Protein AF-A0A7C2TY34-F1 (afdb_monomer)

Secondary structure (DSSP, 8-state):
----------PPPPPHHHHS-HHHHHHHHHHTSTT-HHHHHHHHHHHHH---HHHHHHHHHHHHHHTT--TTSHHHHHHHHHHHHHHT--

Structure (mmCIF, N/CA/C/O backbone):
data_AF-A0A7C2TY34-F1
#
_entry.id   AF-A0A7C2TY34-F1
#
loop_
_atom_site.group_PDB
_atom_site.id
_atom_site.type_symbol
_atom_site.label_atom_id
_atom_site.label_alt_id
_atom_site.label_comp_id
_atom_site.label_asym_id
_atom_site.label_entity_id
_atom_site.label_seq_id
_atom_site.pdbx_PDB_ins_code
_atom_site.Cartn_x
_atom_site.Cartn_y
_atom_site.Cartn_z
_atom_site.occupancy
_atom_site.B_iso_or_equiv
_atom_site.auth_seq_id
_atom_site.auth_comp_id
_atom_site.auth_asym_id
_atom_site.auth_atom_id
_atom_site.pdbx_PDB_model_num
ATOM 1 N N . MET A 1 1 ? -38.020 4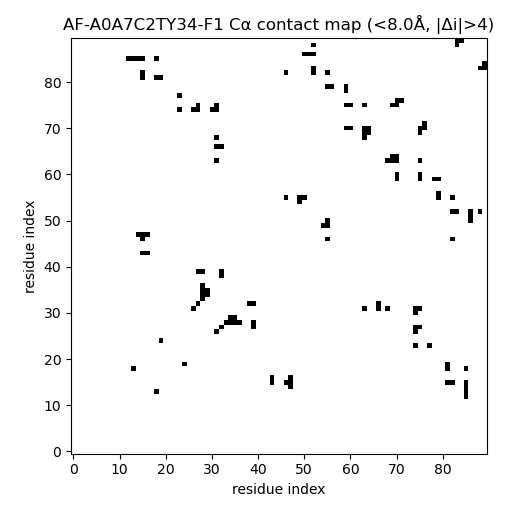.473 32.697 1.00 47.81 1 MET A N 1
ATOM 2 C CA . MET A 1 1 ? -37.386 3.279 32.106 1.00 47.81 1 MET A CA 1
ATOM 3 C C . MET A 1 1 ? -36.294 3.799 31.192 1.00 47.81 1 MET A C 1
ATOM 5 O O . MET A 1 1 ? -36.615 4.554 30.288 1.00 47.81 1 MET A O 1
ATOM 9 N N . MET A 1 2 ? -35.024 3.563 31.520 1.00 46.91 2 MET A N 1
ATOM 10 C CA . MET A 1 2 ? -33.914 3.978 30.660 1.00 46.91 2 MET A CA 1
ATOM 11 C C . MET A 1 2 ? -33.722 2.883 29.615 1.00 46.91 2 MET A C 1
ATOM 13 O O . MET A 1 2 ? -33.355 1.766 29.964 1.00 46.91 2 MET A O 1
ATOM 17 N N . GLU A 1 3 ? -34.041 3.183 28.360 1.00 47.62 3 GLU A N 1
ATOM 18 C CA . GLU A 1 3 ? -33.742 2.302 27.235 1.00 47.62 3 GLU A CA 1
ATOM 19 C C . GLU A 1 3 ? -32.232 2.348 26.989 1.00 47.62 3 GLU A C 1
ATOM 21 O O . GLU A 1 3 ? -31.690 3.310 26.443 1.00 47.62 3 GLU A O 1
ATOM 26 N N . THR A 1 4 ? -31.529 1.315 27.442 1.00 51.81 4 THR A N 1
ATOM 27 C CA . THR A 1 4 ? -30.157 1.037 27.033 1.00 51.81 4 THR A CA 1
ATOM 28 C C . THR A 1 4 ? -30.169 0.730 25.539 1.00 51.81 4 THR A C 1
ATOM 30 O O . THR A 1 4 ? -30.541 -0.363 25.114 1.00 51.81 4 THR A O 1
ATOM 33 N N . LYS A 1 5 ? -29.782 1.714 24.716 1.00 51.34 5 LYS A N 1
ATOM 34 C CA . LYS A 1 5 ? -29.399 1.469 23.323 1.00 51.34 5 LYS A CA 1
ATOM 35 C C . LYS A 1 5 ? -28.284 0.428 23.341 1.00 51.34 5 LYS A C 1
ATOM 37 O O . LYS A 1 5 ? -27.174 0.729 23.763 1.00 51.34 5 LYS A O 1
ATOM 42 N N . LEU A 1 6 ? -28.611 -0.789 22.917 1.00 51.38 6 LEU A N 1
ATOM 43 C CA . LEU A 1 6 ? -27.647 -1.821 22.563 1.00 51.38 6 LEU A CA 1
ATOM 44 C C . LEU A 1 6 ? -26.685 -1.208 21.541 1.00 51.38 6 LEU A C 1
ATOM 46 O O . LEU A 1 6 ? -27.061 -0.998 20.386 1.00 51.38 6 LEU A O 1
ATOM 50 N N . GLU A 1 7 ? -25.477 -0.861 21.983 1.00 60.72 7 GLU A N 1
ATOM 51 C CA . GLU A 1 7 ? -24.358 -0.566 21.097 1.00 60.72 7 GLU A CA 1
ATOM 52 C C . GLU A 1 7 ? -24.169 -1.806 20.225 1.00 60.72 7 GLU A C 1
ATOM 54 O O . GLU A 1 7 ? -23.716 -2.854 20.688 1.00 60.72 7 GLU A O 1
ATOM 59 N N . GLN A 1 8 ? -24.617 -1.727 18.970 1.00 59.56 8 GLN A N 1
ATOM 60 C CA . GLN A 1 8 ? -24.284 -2.741 17.983 1.00 59.56 8 GLN A CA 1
ATOM 61 C C . GLN A 1 8 ? -22.757 -2.869 17.976 1.00 59.56 8 GLN A C 1
ATOM 63 O O . GLN A 1 8 ? -22.086 -1.832 17.977 1.00 59.56 8 GLN A O 1
ATOM 68 N N . PRO A 1 9 ? -22.193 -4.090 17.988 1.00 51.88 9 PRO A N 1
ATOM 69 C CA . PRO A 1 9 ? -20.753 -4.238 17.888 1.00 51.88 9 PRO A CA 1
ATOM 70 C C . PRO A 1 9 ? -20.326 -3.551 16.593 1.00 51.88 9 PRO A C 1
ATOM 72 O O . PRO A 1 9 ? -20.761 -3.940 15.507 1.00 51.88 9 PRO A O 1
ATOM 75 N N . LEU A 1 10 ? -19.546 -2.474 16.725 1.00 64.75 10 LEU A N 1
ATOM 76 C CA . LEU A 1 10 ? -18.917 -1.799 15.598 1.00 64.75 10 LEU A CA 1
ATOM 77 C C . LEU A 1 10 ? -18.201 -2.889 14.804 1.00 64.75 10 LEU A C 1
ATOM 79 O O . LEU A 1 10 ? -17.309 -3.552 15.338 1.00 64.75 10 LEU A O 1
ATOM 83 N N . ALA A 1 11 ? -18.652 -3.134 13.572 1.00 64.44 11 ALA A N 1
ATOM 84 C CA . ALA A 1 11 ? -17.991 -4.083 12.692 1.00 64.44 11 ALA A CA 1
ATOM 85 C C . ALA A 1 11 ? -16.488 -3.755 12.664 1.00 64.44 11 ALA A C 1
ATOM 87 O O . ALA A 1 11 ? -16.135 -2.567 12.697 1.00 64.44 11 ALA A O 1
ATOM 88 N N . PRO A 1 12 ? -15.602 -4.767 12.647 1.00 66.62 12 PRO A N 1
ATOM 89 C CA . PRO A 1 12 ? -14.177 -4.504 12.558 1.00 66.62 12 PRO A CA 1
ATOM 90 C C . PRO A 1 12 ? -13.911 -3.612 11.337 1.00 66.62 12 PRO A C 1
ATOM 92 O O . PRO A 1 12 ? -14.598 -3.753 10.319 1.00 66.62 12 PRO A O 1
ATOM 95 N N . PRO A 1 13 ? -12.966 -2.661 11.434 1.00 68.19 13 PRO A N 1
ATOM 96 C CA . PRO 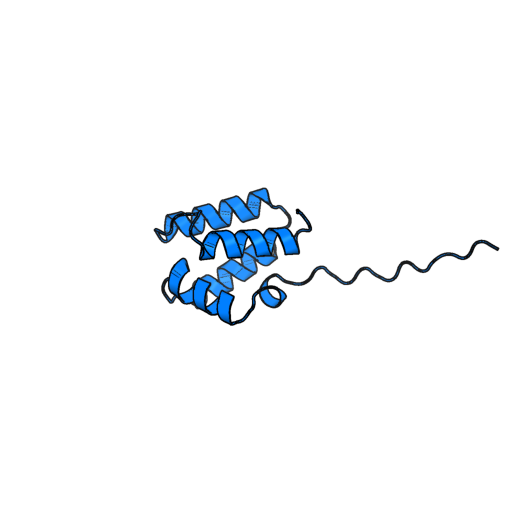A 1 13 ? -12.616 -1.834 10.292 1.00 68.19 13 PRO A CA 1
ATOM 97 C C . PRO A 1 13 ? -12.237 -2.740 9.110 1.00 68.19 13 PRO A C 1
ATOM 99 O O . PRO A 1 13 ? -11.601 -3.774 9.329 1.00 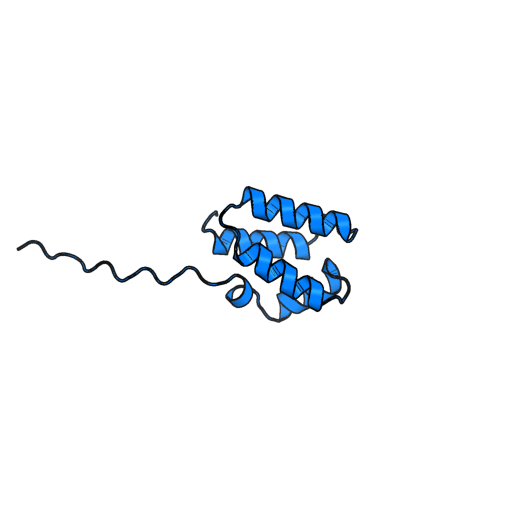68.19 13 PRO A O 1
ATOM 102 N N . PRO A 1 14 ? -12.637 -2.381 7.877 1.00 80.94 14 PRO A N 1
ATOM 103 C CA . PRO A 1 14 ? -12.344 -3.196 6.708 1.00 80.94 14 PRO A CA 1
ATOM 104 C C . PRO A 1 14 ? -10.833 -3.334 6.529 1.00 80.94 14 PRO A C 1
ATOM 106 O O . PRO A 1 14 ? -10.074 -2.387 6.778 1.00 80.94 14 PRO A O 1
ATOM 109 N N . SER A 1 15 ? -10.410 -4.501 6.058 1.00 88.44 15 SER A N 1
ATOM 110 C CA . SER A 1 15 ? -9.028 -4.719 5.643 1.00 88.44 15 SER A CA 1
ATOM 111 C C . SER A 1 15 ? -8.680 -3.809 4.464 1.00 88.44 15 SER A C 1
ATOM 113 O O . SER A 1 15 ? -9.522 -3.420 3.648 1.00 88.44 15 SER A O 1
ATOM 115 N N . LEU A 1 16 ? -7.403 -3.475 4.332 1.00 92.38 16 LEU A N 1
ATOM 116 C CA . LEU A 1 16 ? -6.882 -2.695 3.221 1.00 92.38 16 LEU A CA 1
ATOM 117 C C . LEU A 1 16 ? -7.161 -3.383 1.880 1.00 92.38 16 LEU A C 1
ATOM 119 O O . LEU A 1 16 ? -7.496 -2.702 0.911 1.00 92.38 16 LEU A O 1
ATOM 123 N N . ARG A 1 17 ? -7.080 -4.720 1.839 1.00 91.50 17 ARG A N 1
ATOM 124 C CA . ARG A 1 17 ? -7.402 -5.525 0.650 1.00 91.50 17 ARG A CA 1
ATOM 125 C C . ARG A 1 17 ? -8.849 -5.315 0.198 1.00 91.50 17 ARG A C 1
ATOM 127 O O . ARG A 1 17 ? -9.075 -5.106 -0.985 1.00 91.50 17 ARG A O 1
ATOM 134 N N . GLU A 1 18 ? -9.812 -5.276 1.119 1.00 90.69 18 GLU A N 1
ATOM 135 C CA . GLU A 1 18 ? -11.226 -5.016 0.789 1.00 90.69 18 GLU A CA 1
ATOM 136 C C . GLU A 1 18 ? -11.469 -3.596 0.258 1.00 90.69 18 GLU A C 1
ATOM 138 O O . GLU A 1 18 ? -12.425 -3.352 -0.481 1.00 90.69 18 GLU A O 1
ATOM 143 N N . LEU A 1 19 ? -10.612 -2.639 0.624 1.00 91.56 19 LEU A N 1
ATOM 144 C CA . LEU A 1 19 ? -10.703 -1.260 0.143 1.00 91.56 19 LEU A CA 1
ATOM 145 C C . LEU A 1 19 ? -10.059 -1.062 -1.236 1.00 91.56 19 LEU A C 1
ATOM 147 O O . LEU A 1 19 ? -10.390 -0.091 -1.929 1.00 91.56 19 LEU A O 1
ATOM 151 N N . ILE A 1 20 ? -9.134 -1.937 -1.633 1.00 93.94 20 ILE A N 1
ATOM 152 C CA . ILE A 1 20 ? -8.438 -1.852 -2.915 1.00 93.94 20 ILE A CA 1
ATOM 153 C C . ILE A 1 20 ? -9.317 -2.464 -4.009 1.00 93.94 20 ILE A C 1
ATOM 155 O O . ILE A 1 20 ? -9.610 -3.652 -4.034 1.00 93.94 20 ILE A O 1
ATOM 159 N N . GLN A 1 21 ? -9.722 -1.634 -4.968 1.00 93.31 21 GLN A N 1
ATOM 160 C CA . GLN A 1 21 ? -10.410 -2.104 -6.171 1.00 93.31 21 GLN A CA 1
ATOM 161 C C . GLN A 1 21 ? -9.418 -2.782 -7.127 1.00 93.31 21 GLN A C 1
ATOM 163 O O . GLN A 1 21 ? -8.278 -2.332 -7.243 1.00 93.31 21 GLN A O 1
ATOM 168 N N . ALA A 1 22 ? -9.871 -3.782 -7.890 1.00 92.88 22 ALA A N 1
ATOM 169 C CA . ALA A 1 22 ? -9.029 -4.556 -8.814 1.00 92.88 22 ALA A CA 1
ATOM 170 C C . ALA A 1 22 ? -8.240 -3.691 -9.822 1.00 92.88 22 ALA A C 1
ATOM 172 O O . ALA A 1 22 ? -7.080 -3.956 -10.121 1.00 92.88 22 ALA A O 1
ATOM 173 N N . ASN A 1 23 ? -8.828 -2.599 -10.317 1.00 92.88 23 ASN A N 1
ATOM 174 C CA . ASN A 1 23 ? -8.130 -1.661 -11.202 1.00 92.88 23 ASN A CA 1
ATOM 175 C C . ASN A 1 23 ? -7.021 -0.865 -10.486 1.00 92.88 23 ASN A C 1
ATOM 177 O O . ASN A 1 23 ? -6.043 -0.473 -11.117 1.00 92.88 23 ASN A O 1
ATOM 181 N N . ILE A 1 24 ? -7.175 -0.581 -9.189 1.00 93.62 24 ILE A N 1
ATOM 182 C CA . ILE A 1 24 ? -6.151 0.081 -8.374 1.00 93.62 24 ILE A CA 1
ATOM 183 C C . ILE A 1 24 ? -5.037 -0.910 -8.050 1.00 93.62 24 ILE A C 1
ATOM 185 O O . ILE A 1 24 ? -3.875 -0.536 -8.181 1.00 93.62 24 ILE A O 1
ATOM 189 N N . GLU A 1 25 ? -5.387 -2.145 -7.684 1.00 96.19 25 GLU A N 1
ATOM 190 C CA . GLU A 1 25 ? -4.436 -3.242 -7.477 1.00 96.19 25 GLU A CA 1
ATOM 191 C C . GLU A 1 25 ? -3.525 -3.403 -8.695 1.00 96.19 25 GLU A C 1
ATOM 193 O O . GLU A 1 25 ? -2.311 -3.260 -8.568 1.00 96.19 25 GLU A O 1
ATOM 198 N N . GLN A 1 26 ? -4.102 -3.547 -9.892 1.00 96.19 26 GLN A N 1
ATOM 199 C CA . GLN A 1 26 ? -3.326 -3.687 -11.125 1.00 96.19 26 GLN A CA 1
ATOM 200 C C . GLN A 1 26 ? -2.396 -2.487 -11.372 1.00 96.19 26 GLN A C 1
ATOM 202 O O . GLN A 1 26 ? -1.233 -2.655 -11.725 1.00 96.19 26 GLN A O 1
ATOM 207 N N . ILE A 1 27 ? -2.869 -1.256 -11.134 1.00 95.06 27 ILE A N 1
ATOM 208 C CA . ILE A 1 27 ? -2.038 -0.048 -11.273 1.00 95.06 27 ILE A CA 1
ATOM 209 C C . ILE A 1 27 ? -0.879 -0.043 -10.269 1.00 95.06 27 ILE A C 1
ATOM 211 O O . ILE A 1 27 ? 0.214 0.406 -10.617 1.00 95.06 27 ILE A O 1
ATOM 215 N N . LEU A 1 28 ? -1.110 -0.484 -9.031 1.00 96.19 28 LEU A N 1
ATOM 216 C CA . LEU A 1 28 ? -0.065 -0.576 -8.016 1.00 96.19 28 LEU A CA 1
ATOM 217 C C . LEU A 1 28 ? 0.960 -1.635 -8.421 1.00 96.19 28 LEU A C 1
ATOM 219 O O . LEU A 1 28 ? 2.145 -1.317 -8.460 1.00 96.19 28 LEU A O 1
ATOM 223 N N . ILE A 1 29 ? 0.517 -2.830 -8.810 1.00 97.00 29 ILE A N 1
ATOM 224 C CA . ILE A 1 29 ? 1.401 -3.905 -9.270 1.00 97.00 29 ILE A CA 1
ATOM 225 C C . ILE A 1 29 ? 2.250 -3.425 -10.452 1.00 97.00 29 ILE A C 1
ATOM 227 O O . ILE A 1 29 ? 3.475 -3.426 -10.369 1.00 97.00 29 ILE A O 1
ATOM 231 N N . ASP A 1 30 ? 1.627 -2.911 -11.511 1.00 96.19 30 ASP A N 1
ATOM 232 C CA . ASP A 1 30 ? 2.338 -2.563 -12.744 1.00 96.19 30 ASP A CA 1
ATOM 233 C C . ASP A 1 30 ? 3.235 -1.331 -12.595 1.00 96.19 30 ASP A C 1
ATOM 235 O O . ASP A 1 30 ? 4.350 -1.305 -13.111 1.00 96.19 30 ASP A O 1
ATOM 239 N N . ARG A 1 31 ? 2.75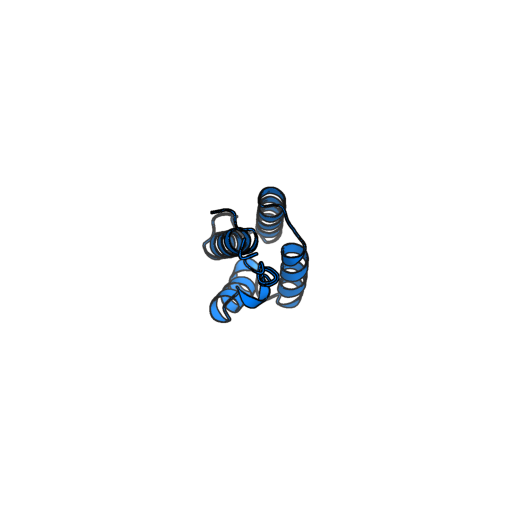4 -0.277 -11.919 1.00 94.19 31 ARG A N 1
ATOM 240 C CA . ARG A 1 31 ? 3.415 1.043 -11.935 1.00 94.19 31 ARG A CA 1
ATOM 241 C C . ARG A 1 31 ? 4.164 1.396 -10.664 1.00 94.19 31 ARG A C 1
ATOM 243 O O . ARG A 1 31 ? 5.031 2.259 -10.721 1.00 94.19 31 ARG A O 1
ATOM 250 N N . PHE A 1 32 ? 3.791 0.814 -9.529 1.00 95.12 32 PHE A N 1
ATOM 251 C CA . PHE A 1 32 ? 4.487 1.042 -8.264 1.00 95.12 32 PHE A CA 1
ATOM 252 C C . PHE A 1 32 ? 5.437 -0.119 -7.965 1.00 95.12 32 PHE A C 1
ATOM 254 O O . PHE A 1 32 ? 6.574 0.114 -7.580 1.00 95.12 32 PHE A O 1
ATOM 261 N N . PHE A 1 33 ? 4.996 -1.357 -8.200 1.00 96.88 33 PHE A N 1
ATOM 262 C CA . PHE A 1 33 ? 5.777 -2.568 -7.954 1.00 96.88 33 PHE A CA 1
ATOM 263 C C . PHE A 1 33 ? 6.504 -3.100 -9.200 1.00 96.88 33 PHE A C 1
ATOM 265 O O . PHE A 1 33 ? 7.299 -4.024 -9.070 1.00 96.88 33 PHE A O 1
ATOM 272 N N . HIS A 1 34 ? 6.317 -2.494 -10.378 1.00 95.94 34 HIS A N 1
ATOM 273 C CA . HIS A 1 34 ? 6.958 -2.894 -11.643 1.00 95.94 34 HIS A CA 1
ATOM 274 C C . HIS A 1 34 ? 6.665 -4.346 -12.062 1.00 95.94 34 HIS A C 1
ATOM 276 O O . HIS A 1 34 ? 7.541 -5.054 -12.551 1.00 95.94 34 HIS A O 1
ATOM 282 N N . GLY A 1 35 ? 5.425 -4.794 -11.859 1.00 96.62 35 GLY A N 1
ATOM 283 C CA . GLY A 1 35 ? 4.968 -6.152 -12.165 1.00 96.62 35 GLY A CA 1
ATOM 284 C C . GLY A 1 35 ? 5.233 -7.174 -11.054 1.00 96.62 35 GLY A C 1
ATOM 285 O O . GLY A 1 35 ? 4.801 -8.319 -11.167 1.00 96.62 35 GLY A O 1
ATOM 286 N N . ASP A 1 36 ? 5.903 -6.780 -9.970 1.00 97.50 36 ASP A N 1
ATOM 287 C CA . ASP A 1 36 ? 6.204 -7.643 -8.824 1.00 97.50 36 ASP A CA 1
ATOM 288 C C . ASP A 1 36 ? 4.984 -7.784 -7.895 1.00 97.50 36 ASP A C 1
ATOM 290 O O . ASP A 1 36 ? 4.843 -7.098 -6.877 1.00 97.50 36 ASP A O 1
ATOM 294 N N . ALA A 1 37 ? 4.063 -8.665 -8.290 1.00 97.06 37 ALA A N 1
ATOM 295 C CA . ALA A 1 37 ? 2.833 -8.933 -7.550 1.00 97.06 37 ALA A CA 1
ATOM 296 C C . ALA A 1 37 ? 3.090 -9.563 -6.168 1.00 97.06 37 ALA A C 1
ATOM 298 O O . ALA A 1 37 ? 2.343 -9.301 -5.227 1.00 97.06 37 ALA A O 1
ATOM 299 N N . GLU A 1 38 ? 4.149 -10.362 -6.018 1.00 97.69 38 GLU A N 1
ATOM 300 C CA . GLU A 1 38 ? 4.485 -11.011 -4.747 1.00 97.69 38 GLU A CA 1
ATOM 301 C C . GLU A 1 38 ? 4.861 -9.974 -3.685 1.00 97.69 38 GLU A C 1
ATOM 303 O O . GLU A 1 38 ? 4.244 -9.926 -2.617 1.00 97.69 38 GLU A O 1
ATOM 308 N N . SER A 1 39 ? 5.796 -9.073 -4.005 1.00 97.31 39 SER A N 1
ATOM 309 C CA . SER A 1 39 ? 6.143 -7.992 -3.084 1.00 97.31 39 SER A CA 1
ATOM 310 C C . SER A 1 39 ? 4.963 -7.065 -2.807 1.00 97.31 39 SER A C 1
ATOM 312 O O . SER A 1 39 ? 4.857 -6.535 -1.702 1.00 97.31 39 SER A O 1
ATOM 314 N N . TYR A 1 40 ? 4.083 -6.850 -3.789 1.00 97.38 40 TYR A N 1
ATOM 315 C CA . TYR A 1 40 ? 2.859 -6.083 -3.580 1.00 97.38 40 TYR A CA 1
ATOM 316 C C . TYR A 1 40 ? 1.994 -6.714 -2.487 1.00 97.38 40 TYR A C 1
ATOM 318 O O . TYR A 1 40 ? 1.630 -6.030 -1.531 1.00 97.38 40 TYR A O 1
ATOM 326 N N . PHE A 1 41 ? 1.699 -8.012 -2.581 1.00 96.50 41 PHE A N 1
ATOM 327 C CA . PHE A 1 41 ? 0.847 -8.684 -1.602 1.00 96.50 41 PHE A CA 1
ATOM 328 C C . PHE A 1 41 ? 1.447 -8.665 -0.196 1.00 96.50 41 PHE A C 1
ATOM 330 O O . PHE A 1 41 ? 0.737 -8.334 0.754 1.00 96.50 41 PHE A O 1
ATOM 337 N N . LEU A 1 42 ? 2.752 -8.927 -0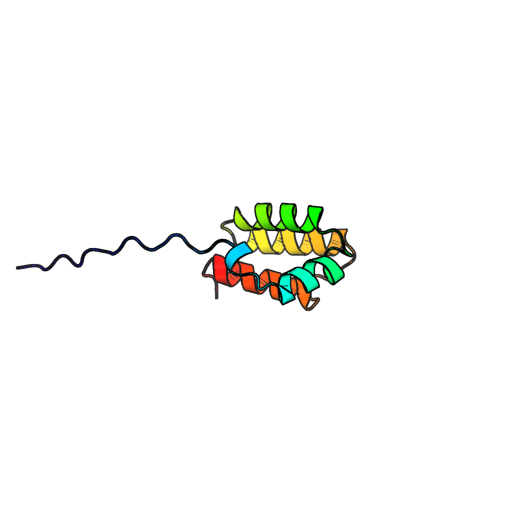.075 1.00 97.19 42 LEU A N 1
ATOM 338 C CA . LEU A 1 42 ? 3.462 -8.840 1.203 1.00 97.19 42 LEU A CA 1
ATOM 339 C C . LEU A 1 42 ? 3.409 -7.422 1.782 1.00 97.19 42 LEU A C 1
ATOM 341 O O . LEU A 1 42 ? 3.135 -7.234 2.966 1.00 97.19 42 LEU A O 1
ATOM 345 N N . PHE A 1 43 ? 3.619 -6.404 0.946 1.00 97.56 43 PHE A N 1
ATOM 346 C CA . PHE A 1 43 ? 3.583 -5.016 1.393 1.00 97.56 43 PHE A CA 1
ATOM 347 C C . PHE A 1 43 ? 2.184 -4.582 1.843 1.00 97.56 43 PHE A C 1
ATOM 349 O O . PHE A 1 43 ? 2.048 -3.894 2.853 1.00 97.56 43 PHE A O 1
ATOM 356 N N . ILE A 1 44 ? 1.133 -5.009 1.136 1.00 96.81 44 ILE A N 1
ATOM 357 C CA . ILE A 1 44 ? -0.253 -4.745 1.539 1.00 96.81 44 ILE A CA 1
ATOM 358 C C . ILE A 1 44 ? -0.578 -5.406 2.881 1.00 96.81 44 ILE A C 1
ATOM 360 O O . ILE A 1 44 ? -1.231 -4.770 3.701 1.00 96.81 44 ILE A O 1
ATOM 364 N N . GLU A 1 45 ? -0.104 -6.624 3.142 1.00 95.50 45 GLU A N 1
ATOM 365 C CA . GLU A 1 45 ? -0.286 -7.290 4.442 1.00 95.5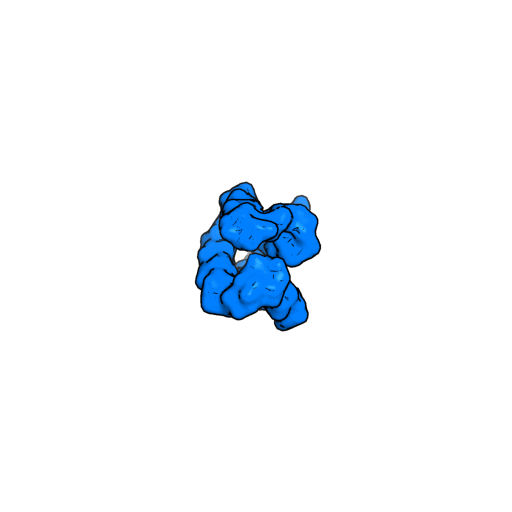0 45 GLU A CA 1
ATOM 366 C C . GLU A 1 45 ? 0.415 -6.548 5.583 1.00 95.50 45 GLU A C 1
ATOM 368 O O . GLU A 1 45 ? -0.180 -6.339 6.643 1.00 95.50 45 GLU A O 1
ATOM 373 N N . ILE A 1 46 ? 1.644 -6.077 5.349 1.00 96.19 46 ILE A N 1
ATOM 374 C CA . ILE A 1 46 ? 2.368 -5.237 6.311 1.00 96.19 46 ILE A CA 1
ATOM 375 C C . ILE A 1 46 ? 1.562 -3.966 6.596 1.00 96.19 46 ILE A C 1
ATOM 377 O O . ILE A 1 46 ? 1.265 -3.678 7.756 1.00 96.19 46 ILE A O 1
ATOM 381 N N . LEU A 1 47 ? 1.142 -3.241 5.554 1.00 96.00 47 LEU A N 1
ATOM 382 C CA . LEU A 1 47 ? 0.358 -2.011 5.694 1.00 96.00 47 LEU A CA 1
ATOM 383 C C . LEU A 1 47 ? -0.998 -2.230 6.384 1.00 96.00 47 LEU A C 1
ATOM 385 O O . LEU A 1 47 ? -1.483 -1.349 7.101 1.00 96.00 47 LEU A O 1
ATOM 389 N N . ASP A 1 48 ? -1.624 -3.389 6.187 1.00 94.56 48 ASP A N 1
ATOM 390 C CA . ASP A 1 48 ? -2.900 -3.730 6.815 1.00 94.56 48 ASP A CA 1
ATOM 391 C C . ASP A 1 48 ? -2.769 -3.877 8.341 1.00 94.56 48 ASP A C 1
ATOM 393 O O . ASP A 1 48 ? -3.665 -3.483 9.093 1.00 94.56 48 ASP A O 1
ATOM 397 N N . SER A 1 49 ? -1.611 -4.337 8.820 1.00 94.19 49 SER A N 1
ATOM 398 C CA . SER A 1 49 ? -1.323 -4.464 10.254 1.00 94.19 49 SER A CA 1
ATOM 399 C C . SER A 1 49 ? -1.087 -3.121 10.968 1.00 94.19 49 SER A C 1
ATOM 401 O O . SER A 1 49 ? -1.281 -3.018 12.184 1.00 94.19 49 SER A O 1
ATOM 403 N N . ILE A 1 50 ? -0.725 -2.071 10.222 1.00 94.44 50 ILE A N 1
ATOM 404 C CA . ILE A 1 50 ? -0.381 -0.760 10.778 1.00 94.44 50 ILE A CA 1
ATOM 405 C C . ILE A 1 50 ? -1.630 -0.028 11.264 1.00 94.44 50 ILE A C 1
ATOM 407 O O . ILE A 1 50 ? -2.680 -0.022 10.612 1.00 94.44 50 ILE A O 1
ATOM 411 N N . LYS A 1 51 ? -1.490 0.640 12.414 1.00 92.19 51 LYS A N 1
ATOM 412 C CA . LYS A 1 51 ? -2.550 1.434 13.058 1.00 92.19 51 LYS A CA 1
ATOM 413 C C . LYS A 1 51 ? -2.276 2.941 13.052 1.00 92.19 51 LYS A C 1
ATOM 415 O O . LYS A 1 51 ? -3.165 3.713 13.396 1.00 92.19 51 LYS A O 1
ATOM 420 N N . SER A 1 52 ? -1.072 3.362 12.664 1.00 94.88 52 SER A N 1
ATOM 421 C CA . SER A 1 52 ? -0.642 4.761 12.633 1.00 94.88 52 SER A CA 1
ATOM 422 C C . SER A 1 52 ? -0.559 5.284 11.199 1.00 94.88 52 SER A C 1
ATOM 424 O O . SER A 1 52 ? 0.061 4.662 10.338 1.00 94.88 52 SER A O 1
ATOM 426 N N . TRP A 1 53 ? -1.163 6.450 10.939 1.00 94.88 53 TRP A N 1
ATOM 427 C CA . TRP A 1 53 ? -1.053 7.105 9.632 1.00 94.88 53 TRP A CA 1
ATOM 428 C C . TRP A 1 53 ? 0.401 7.456 9.306 1.00 94.88 53 TRP A C 1
ATOM 430 O O . TRP A 1 53 ? 0.851 7.190 8.197 1.00 94.88 53 TRP A O 1
ATOM 440 N N . THR A 1 54 ? 1.125 8.020 10.273 1.00 96.38 54 THR A N 1
ATOM 441 C CA . THR A 1 54 ? 2.514 8.454 10.088 1.00 96.38 54 THR A C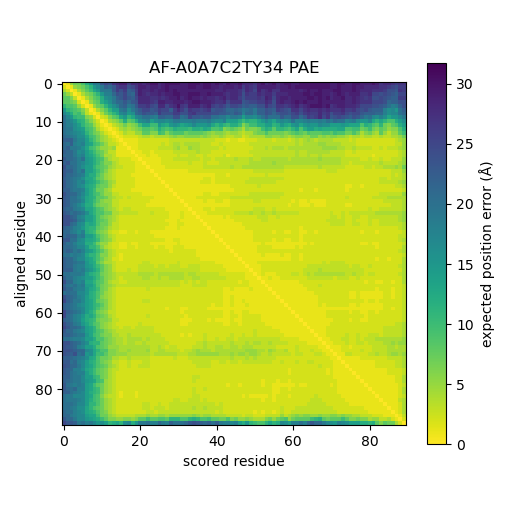A 1
ATOM 442 C C . THR A 1 54 ? 3.414 7.280 9.711 1.00 96.38 54 THR A C 1
ATOM 444 O O . THR A 1 54 ? 4.136 7.363 8.726 1.00 96.38 54 THR A O 1
ATOM 447 N N . GLU A 1 55 ? 3.290 6.160 10.426 1.00 97.12 55 GLU A N 1
ATOM 448 C CA . GLU A 1 55 ? 4.075 4.943 10.172 1.00 97.12 55 GLU A CA 1
ATOM 449 C C . GLU A 1 55 ? 3.779 4.359 8.783 1.00 97.12 55 GLU A C 1
ATOM 451 O O . GLU A 1 55 ? 4.687 4.021 8.026 1.00 97.12 55 GLU A O 1
ATOM 456 N N . ALA A 1 56 ? 2.500 4.290 8.403 1.00 96.94 56 ALA A N 1
ATOM 457 C CA . ALA A 1 56 ? 2.124 3.802 7.083 1.00 96.94 56 ALA A CA 1
ATOM 458 C C . ALA A 1 56 ? 2.595 4.741 5.960 1.00 96.94 56 ALA A C 1
ATOM 460 O O . ALA A 1 56 ? 2.994 4.277 4.894 1.00 96.94 56 ALA A O 1
ATOM 461 N N . GLU A 1 57 ? 2.546 6.060 6.169 1.00 97.31 57 GLU A N 1
ATOM 462 C CA . GLU A 1 57 ? 3.046 7.031 5.197 1.00 97.31 57 GLU A CA 1
ATOM 463 C C . GLU A 1 57 ? 4.560 6.923 5.002 1.00 97.31 57 GLU A C 1
ATOM 465 O O . GLU A 1 57 ? 5.016 6.946 3.855 1.00 97.31 57 GLU A O 1
ATOM 470 N N . GLU A 1 58 ? 5.320 6.789 6.088 1.00 97.62 58 GLU A N 1
ATOM 471 C CA . GLU A 1 58 ? 6.767 6.578 6.047 1.00 97.62 58 GLU A CA 1
ATOM 472 C C . GLU A 1 58 ? 7.108 5.315 5.255 1.00 97.62 58 GLU A C 1
ATOM 474 O O . GLU A 1 58 ? 7.843 5.408 4.272 1.00 97.62 58 GLU A O 1
ATOM 479 N N . LEU A 1 59 ? 6.468 4.182 5.557 1.00 97.56 59 LEU A N 1
ATOM 480 C CA . LEU A 1 59 ? 6.696 2.930 4.828 1.00 97.56 59 LEU A CA 1
ATOM 481 C C . LEU A 1 59 ? 6.341 3.024 3.340 1.00 97.56 59 LEU A C 1
ATOM 483 O O . LEU A 1 59 ? 7.075 2.513 2.496 1.00 97.56 59 LEU A O 1
ATOM 487 N N . ILE A 1 60 ? 5.247 3.706 2.982 1.00 97.31 60 ILE A N 1
ATOM 488 C CA . ILE A 1 60 ? 4.904 3.938 1.569 1.00 97.31 60 ILE A CA 1
ATOM 489 C C . ILE A 1 60 ? 5.976 4.790 0.881 1.00 97.31 60 ILE A C 1
ATOM 491 O O . ILE A 1 60 ? 6.315 4.525 -0.273 1.00 97.31 60 ILE A O 1
ATOM 495 N N . ASN A 1 61 ? 6.498 5.819 1.553 1.00 97.19 61 ASN A N 1
ATOM 496 C CA . ASN A 1 61 ? 7.537 6.679 0.990 1.00 97.19 61 ASN A CA 1
ATOM 497 C C . ASN A 1 61 ? 8.858 5.923 0.812 1.00 97.19 61 ASN A C 1
ATOM 499 O O . ASN A 1 61 ? 9.480 6.047 -0.242 1.00 97.19 61 ASN A O 1
ATOM 503 N N . GLU A 1 62 ? 9.269 5.140 1.808 1.00 97.31 62 GLU A N 1
ATOM 504 C CA . GLU A 1 62 ? 10.478 4.315 1.756 1.00 97.31 62 GLU A CA 1
ATOM 505 C C . GLU A 1 62 ? 10.397 3.280 0.636 1.00 97.31 62 GLU A C 1
ATOM 507 O O . GLU A 1 62 ? 11.316 3.177 -0.177 1.00 97.31 62 GLU A O 1
ATOM 512 N N . GLU A 1 63 ? 9.270 2.574 0.528 1.00 97.38 63 GLU A N 1
ATOM 513 C CA . GLU A 1 63 ? 9.049 1.597 -0.536 1.00 97.38 63 GLU A CA 1
ATOM 514 C C . GLU A 1 63 ? 9.038 2.269 -1.919 1.00 97.38 63 GLU A C 1
ATOM 516 O O . GLU A 1 63 ? 9.625 1.745 -2.868 1.00 97.38 63 GLU A O 1
ATOM 521 N N . ALA A 1 64 ? 8.441 3.461 -2.039 1.00 96.31 64 ALA A N 1
ATOM 522 C CA . ALA A 1 64 ? 8.470 4.234 -3.278 1.00 96.31 64 ALA A CA 1
ATOM 523 C C . ALA A 1 64 ? 9.913 4.601 -3.671 1.00 96.31 64 ALA A C 1
ATOM 525 O O . ALA A 1 64 ? 10.331 4.327 -4.797 1.00 96.31 64 ALA A O 1
ATOM 526 N N . ILE A 1 65 ? 10.702 5.141 -2.733 1.00 95.88 65 ILE A N 1
ATOM 527 C CA . ILE A 1 65 ? 12.114 5.493 -2.950 1.00 95.88 65 ILE A CA 1
ATOM 528 C C . ILE A 1 65 ? 12.921 4.255 -3.351 1.00 95.88 65 ILE A C 1
ATOM 530 O O . ILE A 1 65 ? 13.654 4.301 -4.339 1.00 95.88 65 ILE A O 1
ATOM 534 N N . ARG A 1 66 ? 12.747 3.134 -2.640 1.00 96.06 66 ARG A N 1
ATOM 535 C CA . ARG A 1 66 ? 13.431 1.861 -2.917 1.00 96.06 66 ARG A CA 1
ATOM 536 C C . ARG A 1 66 ? 13.160 1.358 -4.332 1.00 96.06 66 ARG A C 1
ATOM 538 O O . ARG A 1 66 ? 14.051 0.797 -4.965 1.00 96.06 66 ARG A O 1
ATOM 545 N N . ARG A 1 67 ? 11.944 1.570 -4.836 1.00 94.56 67 ARG A N 1
ATOM 546 C CA . ARG A 1 67 ? 11.540 1.187 -6.194 1.00 94.56 67 ARG A CA 1
ATOM 547 C C . ARG A 1 67 ? 11.843 2.250 -7.251 1.00 94.56 67 ARG A C 1
ATOM 549 O O . ARG A 1 67 ? 11.585 2.006 -8.421 1.00 94.56 67 ARG A O 1
ATOM 556 N N . GLY A 1 68 ? 12.391 3.409 -6.884 1.00 94.69 68 GLY A N 1
ATOM 557 C CA . GLY A 1 68 ? 12.633 4.512 -7.820 1.00 94.69 68 GLY A CA 1
ATOM 558 C C . GLY A 1 68 ? 11.352 5.226 -8.274 1.00 94.69 68 GLY A C 1
ATOM 559 O O . GLY A 1 68 ? 11.338 5.890 -9.309 1.00 94.69 68 GLY A O 1
ATOM 560 N N . VAL A 1 69 ? 10.270 5.096 -7.508 1.00 93.75 69 VAL A N 1
ATOM 561 C CA . VAL A 1 69 ? 8.981 5.749 -7.740 1.00 93.75 69 VAL A CA 1
A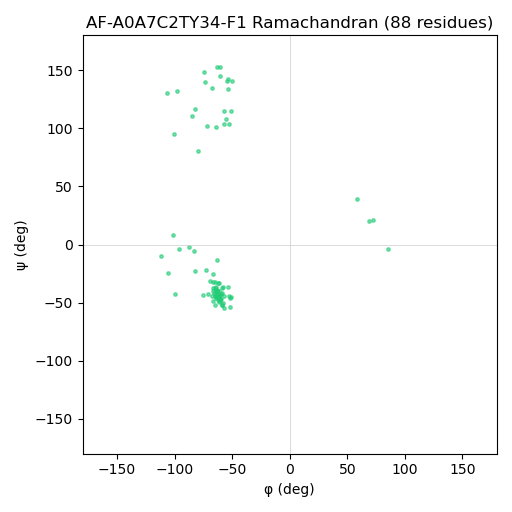TOM 562 C C . VAL A 1 69 ? 8.900 6.996 -6.864 1.00 93.75 69 VAL A C 1
ATOM 564 O O . VAL A 1 69 ? 9.155 6.952 -5.663 1.00 93.75 69 VAL A O 1
ATOM 567 N N . HIS A 1 70 ? 8.509 8.137 -7.432 1.00 93.38 70 HIS A N 1
ATOM 568 C CA . HIS A 1 70 ? 8.350 9.341 -6.618 1.00 93.38 70 HIS A CA 1
ATOM 569 C C . HIS A 1 70 ? 7.163 9.175 -5.633 1.00 93.38 70 HIS A C 1
ATOM 571 O O . HIS A 1 70 ? 6.073 8.767 -6.062 1.00 93.38 70 HIS A O 1
ATOM 577 N N . PRO A 1 71 ? 7.294 9.538 -4.340 1.00 92.00 71 PRO A N 1
ATOM 578 C CA . PRO A 1 71 ? 6.231 9.336 -3.341 1.00 92.00 71 PRO A CA 1
ATOM 579 C C . PRO A 1 71 ? 4.923 10.102 -3.603 1.00 92.00 71 PRO A C 1
ATOM 581 O O . PRO A 1 71 ? 3.894 9.838 -2.982 1.00 92.00 71 PRO A O 1
ATOM 584 N N . THR A 1 72 ? 4.952 11.068 -4.525 1.00 93.94 72 THR A N 1
ATOM 585 C CA . THR A 1 72 ? 3.785 11.858 -4.956 1.00 93.94 72 THR A CA 1
ATOM 586 C C . THR A 1 72 ? 3.195 11.396 -6.290 1.00 93.94 72 THR A C 1
ATOM 588 O O . THR A 1 72 ? 2.312 12.055 -6.839 1.00 93.94 72 THR A O 1
ATOM 591 N N . THR A 1 73 ? 3.652 10.267 -6.839 1.00 93.75 73 THR A N 1
ATOM 592 C CA . THR A 1 73 ? 3.002 9.674 -8.013 1.00 93.75 73 THR A CA 1
ATOM 593 C C . THR A 1 73 ? 1.549 9.306 -7.705 1.00 93.75 73 THR A C 1
ATOM 595 O O . THR A 1 73 ? 1.174 9.012 -6.568 1.00 93.75 73 THR A O 1
ATOM 598 N N . LEU A 1 74 ? 0.706 9.290 -8.740 1.00 93.19 74 LEU A N 1
ATOM 599 C CA . LEU A 1 74 ? -0.707 8.920 -8.611 1.00 93.19 74 LEU A CA 1
ATOM 600 C C . LEU A 1 74 ? -0.933 7.575 -7.885 1.00 93.19 74 LEU A C 1
ATOM 602 O O . LEU A 1 74 ? -1.803 7.544 -7.014 1.00 93.19 74 LEU A O 1
ATOM 606 N N . PRO A 1 75 ? -0.193 6.483 -8.175 1.00 91.81 75 PRO A N 1
ATOM 607 C CA . PRO A 1 75 ? -0.332 5.222 -7.443 1.00 91.81 75 PRO A CA 1
ATOM 608 C C . PRO A 1 75 ? 0.010 5.358 -5.952 1.00 91.81 75 PRO A C 1
ATOM 610 O O . PRO A 1 75 ? -0.779 4.926 -5.113 1.00 91.81 75 PRO A O 1
ATOM 613 N N . ALA A 1 76 ? 1.112 6.038 -5.614 1.00 94.38 76 ALA A N 1
ATOM 614 C CA . ALA A 1 76 ? 1.523 6.272 -4.229 1.00 94.38 76 ALA A CA 1
ATOM 615 C C . ALA A 1 76 ? 0.466 7.074 -3.450 1.00 94.38 76 ALA A C 1
ATOM 617 O O . ALA A 1 76 ? 0.040 6.682 -2.364 1.00 94.38 76 ALA A O 1
ATOM 618 N N . MET A 1 77 ? -0.038 8.163 -4.041 1.00 95.19 77 MET A N 1
ATOM 619 C CA . MET A 1 77 ? -1.097 8.977 -3.436 1.00 95.19 77 MET A CA 1
ATOM 620 C C . MET A 1 77 ? -2.412 8.206 -3.272 1.00 95.19 77 MET A C 1
ATOM 622 O O . MET A 1 77 ? -3.115 8.394 -2.277 1.00 95.19 77 MET A O 1
ATOM 626 N N . LYS A 1 78 ? -2.763 7.329 -4.223 1.00 93.31 78 LYS A N 1
ATOM 627 C CA . LYS A 1 78 ? -3.946 6.465 -4.101 1.00 93.31 78 LYS A CA 1
ATOM 628 C C . LYS A 1 78 ? -3.803 5.496 -2.931 1.00 93.31 78 LYS A C 1
ATOM 630 O O . LYS A 1 78 ? -4.738 5.395 -2.140 1.00 93.31 78 LYS A O 1
ATOM 635 N N . LEU A 1 79 ? -2.649 4.844 -2.792 1.00 94.38 79 LEU A N 1
ATOM 636 C CA . LEU A 1 79 ? -2.377 3.932 -1.680 1.00 94.38 79 LEU A CA 1
ATOM 637 C C . LEU A 1 79 ? -2.461 4.657 -0.330 1.00 94.38 79 LEU A C 1
ATOM 639 O O . LEU A 1 79 ? -3.211 4.244 0.551 1.00 94.38 79 LEU A O 1
ATOM 643 N N . LYS A 1 80 ? -1.807 5.817 -0.216 1.00 95.25 80 LYS A N 1
ATOM 644 C CA . LYS A 1 80 ? -1.902 6.717 0.944 1.00 95.25 80 LYS A CA 1
ATOM 645 C C . LYS A 1 80 ? -3.348 7.051 1.320 1.00 95.25 80 LYS A C 1
ATOM 647 O O . LYS A 1 80 ? -3.737 6.964 2.482 1.00 95.25 80 LYS A O 1
ATOM 652 N N . ARG A 1 81 ? -4.181 7.397 0.335 1.00 94.50 81 ARG A N 1
ATOM 653 C CA . ARG A 1 81 ? -5.597 7.722 0.565 1.00 94.50 81 ARG A CA 1
ATOM 654 C C . ARG A 1 81 ? -6.404 6.527 1.080 1.00 94.50 81 ARG A C 1
ATOM 656 O O . ARG A 1 81 ? -7.288 6.711 1.913 1.00 94.50 81 ARG A O 1
ATOM 663 N N . LEU A 1 82 ? -6.116 5.322 0.591 1.00 94.06 82 LEU A N 1
ATOM 664 C CA . LEU A 1 82 ? -6.775 4.094 1.044 1.00 94.06 82 LEU A CA 1
ATOM 665 C C . LEU A 1 82 ? -6.435 3.782 2.504 1.00 94.06 82 LEU A C 1
ATOM 667 O O . LEU A 1 82 ? -7.338 3.488 3.283 1.00 94.06 82 LEU A O 1
ATOM 671 N N . ILE A 1 83 ? -5.171 3.955 2.898 1.00 94.19 83 ILE A N 1
ATOM 672 C CA . ILE A 1 83 ? -4.742 3.814 4.295 1.00 94.19 83 ILE A CA 1
ATOM 673 C C . ILE A 1 83 ? -5.432 4.833 5.202 1.00 94.19 83 ILE A C 1
ATOM 675 O O . ILE A 1 83 ? -5.976 4.453 6.235 1.00 94.19 83 ILE A O 1
ATOM 679 N N . LYS A 1 84 ? -5.472 6.115 4.813 1.00 92.88 84 LYS A N 1
ATOM 680 C CA . LYS A 1 84 ? -6.200 7.149 5.570 1.00 92.88 84 LYS A CA 1
ATOM 681 C C . LYS A 1 84 ? -7.649 6.751 5.838 1.00 92.88 84 LYS A C 1
ATOM 683 O O . LYS A 1 84 ? -8.128 6.867 6.963 1.00 92.88 84 LYS A O 1
ATOM 688 N N . ARG A 1 85 ? -8.325 6.211 4.817 1.00 91.69 85 ARG A N 1
ATOM 689 C CA . ARG A 1 85 ? -9.701 5.711 4.929 1.00 91.69 85 ARG A CA 1
ATOM 690 C C . ARG A 1 85 ? -9.809 4.517 5.879 1.00 91.69 85 ARG A C 1
ATOM 692 O O . ARG A 1 85 ? -10.713 4.519 6.706 1.00 91.69 85 ARG A O 1
ATOM 699 N N . LYS A 1 86 ? -8.903 3.537 5.783 1.00 91.62 86 LYS A N 1
ATOM 700 C CA . LYS A 1 86 ? -8.833 2.387 6.705 1.00 91.62 86 LYS A CA 1
ATOM 701 C C . LYS A 1 86 ? -8.679 2.835 8.158 1.00 91.62 86 LYS A C 1
ATOM 703 O O . LYS A 1 86 ? -9.341 2.307 9.041 1.00 91.62 86 LYS A O 1
ATOM 708 N N . LEU A 1 87 ? -7.802 3.807 8.394 1.00 90.81 87 LEU A N 1
ATOM 709 C CA . LEU A 1 87 ? -7.468 4.297 9.730 1.00 90.81 87 LEU A CA 1
ATOM 710 C C . LEU A 1 87 ? -8.454 5.348 10.267 1.00 90.81 87 LEU A C 1
ATOM 712 O O . LEU A 1 87 ? -8.327 5.760 11.415 1.00 90.81 87 LEU A O 1
ATOM 716 N N . GLY A 1 88 ? -9.423 5.798 9.463 1.00 89.00 88 GLY A N 1
ATOM 717 C CA . GLY A 1 88 ? -10.388 6.825 9.866 1.00 89.00 88 GLY A CA 1
ATOM 718 C C . GLY A 1 88 ? -9.785 8.225 10.038 1.00 89.00 88 GLY A C 1
ATOM 719 O O . GLY A 1 88 ? -10.381 9.061 10.711 1.00 89.00 88 GLY A O 1
ATOM 720 N N . VAL A 1 89 ? -8.620 8.494 9.439 1.00 84.44 89 VAL A N 1
ATOM 721 C CA . VAL A 1 89 ? -7.931 9.792 9.512 1.00 84.44 89 VAL A CA 1
ATOM 722 C C . VAL A 1 89 ? -8.218 10.544 8.212 1.00 84.44 89 VAL A C 1
ATOM 724 O O . VAL A 1 89 ? -7.584 10.276 7.191 1.00 84.44 89 VAL A O 1
ATOM 727 N N . MET A 1 90 ? -9.230 11.417 8.211 1.00 63.25 90 MET A N 1
ATOM 728 C CA . MET A 1 90 ? -9.591 12.253 7.053 1.00 63.25 90 MET A CA 1
ATOM 729 C C . MET A 1 90 ? -8.993 13.649 7.156 1.00 63.25 90 MET A C 1
ATOM 731 O O . MET A 1 90 ? -9.154 14.270 8.226 1.00 63.25 90 MET A O 1
#

Foldseek 3Di:
DDPDPPPDPPPQQDFLVVLQDPVLLVCCCCPQVVVC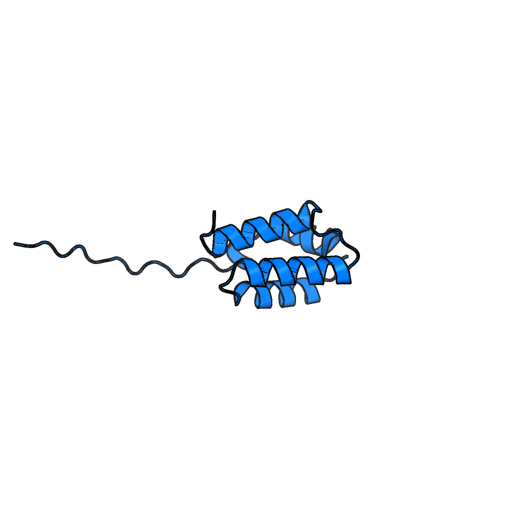NVVVVVLSVVLRPDQDLVVSLVSLCVSCVVSVHHCPDPSNVVSSVSSCSSNVND

Mean predicted aligned error: 6.51 Å

Solvent-accessible surface area (backbone atoms only — not comparable to full-atom values): 5416 Å² total; per-residue (Å²): 136,86,82,77,78,76,77,70,79,75,72,76,72,66,54,56,69,81,69,52,48,73,72,55,49,51,47,34,22,51,72,62,46,69,61,37,52,68,64,44,53,54,49,50,54,56,54,52,71,55,84,48,70,68,62,47,51,51,52,52,38,52,53,21,53,74,63,74,38,64,58,79,37,72,57,46,46,50,53,53,52,52,51,29,61,57,66,70,57,127

Nearest PDB structures (foldseek):
  2lse-assembly1_A  TM=4.116E-01  e=3.069E+00  synthetic construct
  6ojd-assembly3_C  TM=3.015E-01  e=2.327E+00  Nocardia uniformis subsp. tsuyamanensis
  5wdd-assembly2_B  TM=3.570E-01  e=5.050E+00  Gallus gallus
  7dgy-assembly1_A  TM=2.627E-01  e=5.962E+00  Escherichia coli 'BL21-Gold(DE3)pLysS AG'

Sequence (90 aa):
MMETKLEQPLAPPPSLRELIQANIEQILIDRFFHGDAESYFLFIEILDSIKSWTEAEELINEEAIRRGVHPTTLPAMKLKRLIKRKLGVM

pLDDT: mean 88.66, std 14.21, range [46.91, 97.69]

Radius of gyration: 16.06 Å; Cα contacts (8 Å, |Δi|>4): 74; chains: 1; bounding box: 51×23×45 Å